Protein AF-A0A183DE86-F1 (afdb_monomer)

Solvent-accessible surface area (backbone atoms only — not comparable to full-atom values): 10253 Å² total; per-residue (Å²): 140,87,47,71,97,77,44,59,68,81,56,55,78,73,55,86,86,80,85,84,76,85,80,51,56,69,56,43,39,53,52,50,50,58,48,28,60,75,71,70,47,46,68,36,74,65,24,49,60,46,45,21,52,50,24,67,78,67,37,62,68,57,45,62,61,44,51,61,58,18,44,51,52,20,47,76,72,76,32,80,56,24,44,45,66,42,47,50,53,43,51,70,74,54,70,53,75,68,60,47,52,51,54,52,54,63,43,65,77,52,91,60,84,79,81,74,90,77,76,69,88,78,87,74,80,88,82,88,86,90,89,89,88,83,86,87,86,80,89,82,83,89,84,84,93,85,83,90,82,88,84,90,80,82,136

Mean predicted aligned error: 14.93 Å

pLDDT: mean 75.87, std 25.81, range [23.36, 96.38]

Radius of gyration: 30.76 Å; Cα contacts (8 Å, |Δi|>4): 93; chains: 1; bounding box: 64×39×103 Å

Structure (mmCIF, N/CA/C/O backbone):
data_AF-A0A183DE86-F1
#
_entry.id   AF-A0A183DE86-F1
#
loop_
_atom_site.group_PDB
_atom_site.id
_atom_site.type_symbol
_atom_site.label_atom_id
_atom_site.label_alt_id
_atom_site.label_comp_id
_atom_site.label_asym_id
_atom_site.label_entity_id
_atom_site.label_seq_id
_atom_site.pdbx_PDB_ins_code
_atom_site.Cartn_x
_atom_site.Cartn_y
_atom_site.Cartn_z
_atom_site.occupancy
_atom_site.B_iso_or_equiv
_atom_site.auth_seq_id
_atom_site.auth_comp_id
_atom_site.auth_asym_id
_atom_site.auth_atom_id
_atom_site.pdbx_PDB_model_num
ATOM 1 N N . MET A 1 1 ? 32.754 -3.470 -14.063 1.00 50.81 1 MET A N 1
ATOM 2 C CA . MET A 1 1 ? 31.868 -4.524 -14.595 1.00 50.81 1 MET A CA 1
ATOM 3 C C . MET A 1 1 ? 30.437 -4.068 -14.350 1.00 50.81 1 MET A C 1
ATOM 5 O O . MET A 1 1 ? 29.930 -4.256 -13.257 1.00 50.81 1 MET A O 1
ATOM 9 N N . VAL A 1 2 ? 29.841 -3.338 -15.294 1.00 71.25 2 VAL A N 1
ATOM 10 C CA . VAL A 1 2 ? 28.448 -2.875 -15.180 1.00 71.25 2 VAL A CA 1
ATOM 11 C C . VAL A 1 2 ? 27.684 -3.568 -16.293 1.00 71.25 2 VAL A C 1
ATOM 13 O O . VAL A 1 2 ? 27.702 -3.125 -17.435 1.00 71.25 2 VAL A O 1
ATOM 16 N N . SER A 1 3 ? 27.109 -4.719 -15.970 1.00 80.69 3 SER A N 1
ATOM 17 C CA . SER A 1 3 ? 26.199 -5.422 -16.867 1.00 80.69 3 SER A CA 1
ATOM 18 C C . SER A 1 3 ? 24.774 -4.933 -16.586 1.00 80.69 3 SER A C 1
ATOM 20 O O . SER A 1 3 ? 24.412 -4.836 -15.407 1.00 80.69 3 SER A O 1
ATOM 22 N N . PRO A 1 4 ? 23.961 -4.601 -17.608 1.00 87.50 4 PRO A N 1
ATOM 23 C CA . PRO A 1 4 ? 22.584 -4.162 -17.397 1.00 87.50 4 PRO A CA 1
ATOM 24 C C . PRO A 1 4 ? 21.816 -5.185 -16.556 1.00 87.50 4 PRO A C 1
ATOM 26 O O . PRO A 1 4 ? 21.874 -6.384 -16.819 1.00 87.50 4 PRO A O 1
ATOM 29 N N . HIS A 1 5 ? 21.145 -4.716 -15.501 1.00 87.31 5 HIS A N 1
ATOM 30 C CA . HIS A 1 5 ? 20.386 -5.556 -14.561 1.00 87.31 5 HIS A CA 1
ATOM 31 C C . HIS A 1 5 ? 21.188 -6.693 -13.887 1.00 87.31 5 HIS A C 1
ATOM 33 O O . HIS A 1 5 ? 20.592 -7.585 -13.292 1.00 87.31 5 HIS A O 1
ATOM 39 N N . GLY A 1 6 ? 22.526 -6.675 -13.959 1.00 91.69 6 GLY A N 1
ATOM 40 C CA . GLY A 1 6 ? 23.382 -7.753 -13.451 1.00 91.69 6 GLY A CA 1
ATOM 41 C C . GLY A 1 6 ? 23.404 -9.020 -14.317 1.00 91.69 6 GLY A C 1
ATOM 42 O O . GLY A 1 6 ? 23.908 -10.043 -13.862 1.00 91.69 6 GLY A O 1
ATOM 43 N N . ILE A 1 7 ? 22.885 -8.971 -15.550 1.00 91.19 7 ILE A N 1
ATOM 44 C CA . ILE A 1 7 ? 22.792 -10.123 -16.461 1.00 91.19 7 ILE A CA 1
ATOM 45 C C . ILE A 1 7 ? 23.911 -10.050 -17.521 1.00 91.19 7 ILE A C 1
ATOM 47 O O . ILE A 1 7 ? 24.114 -8.986 -18.109 1.00 91.19 7 ILE A O 1
ATOM 51 N N . PRO A 1 8 ? 24.645 -11.146 -17.808 1.00 91.31 8 PRO A N 1
ATOM 52 C CA . PRO A 1 8 ? 25.601 -11.202 -18.918 1.00 91.31 8 PRO A CA 1
ATOM 53 C C . PRO A 1 8 ? 24.963 -10.846 -20.270 1.00 91.31 8 PRO A C 1
ATOM 55 O O . PRO A 1 8 ? 23.816 -11.205 -20.529 1.00 91.31 8 PRO A O 1
ATOM 58 N N . SER A 1 9 ? 25.713 -10.197 -21.165 1.00 87.25 9 SER A N 1
ATOM 59 C CA . SER A 1 9 ? 25.187 -9.702 -22.449 1.00 87.25 9 SER A CA 1
ATOM 60 C C . SER A 1 9 ? 24.600 -10.799 -23.348 1.00 87.25 9 SER A C 1
ATOM 62 O O . SER A 1 9 ? 23.553 -10.583 -23.941 1.00 87.25 9 SER A O 1
ATOM 64 N N . ASP A 1 10 ? 25.197 -11.996 -23.371 1.00 90.88 10 ASP A N 1
ATOM 65 C CA . ASP A 1 10 ? 24.683 -13.142 -24.151 1.00 90.88 10 ASP A CA 1
ATOM 66 C C . ASP A 1 10 ? 23.291 -13.610 -23.684 1.00 90.88 10 ASP A C 1
ATOM 68 O O . ASP A 1 10 ? 22.491 -14.097 -24.479 1.00 90.88 10 ASP A O 1
ATOM 72 N N . LEU A 1 11 ? 22.963 -13.440 -22.397 1.00 89.88 11 LEU A N 1
ATOM 73 C CA . LEU A 1 11 ? 21.622 -13.745 -21.891 1.00 89.88 11 LEU A CA 1
ATOM 74 C C . LEU A 1 11 ? 20.637 -12.612 -22.171 1.00 89.88 11 LEU A C 1
ATOM 76 O O . LEU A 1 11 ? 19.471 -12.888 -22.437 1.00 89.88 11 LEU A O 1
ATOM 80 N N . LEU A 1 12 ? 21.091 -11.358 -22.143 1.00 88.94 12 LEU A N 1
ATOM 81 C CA . LEU A 1 12 ? 20.249 -10.200 -22.441 1.00 88.94 12 LEU A CA 1
ATOM 82 C C . LEU A 1 12 ? 19.689 -10.281 -23.868 1.00 88.94 12 LEU A C 1
ATOM 84 O O . LEU A 1 12 ? 18.495 -10.068 -24.060 1.00 88.94 12 LEU A O 1
ATOM 88 N N . ASP A 1 13 ? 20.508 -10.711 -24.830 1.00 88.75 13 ASP A N 1
ATOM 89 C CA . ASP A 1 13 ? 20.106 -10.869 -26.234 1.00 88.75 13 ASP A CA 1
ATOM 90 C C . ASP A 1 13 ? 19.065 -11.987 -26.457 1.00 88.75 13 ASP A C 1
ATOM 92 O O . ASP A 1 13 ? 18.418 -12.040 -27.504 1.00 88.75 13 ASP A O 1
ATOM 96 N N . ARG A 1 14 ? 18.868 -12.881 -25.475 1.00 94.38 14 ARG A N 1
ATOM 97 C CA . ARG A 1 14 ? 17.903 -13.997 -25.534 1.00 94.38 14 ARG A CA 1
ATOM 98 C C . ARG A 1 14 ? 16.618 -13.742 -24.743 1.00 94.38 14 ARG A C 1
ATOM 100 O O . ARG A 1 14 ? 15.753 -14.618 -24.709 1.00 94.38 14 ARG A O 1
ATOM 107 N N . ILE A 1 15 ? 16.482 -12.588 -24.085 1.00 93.06 15 ILE A N 1
ATOM 108 C CA . ILE A 1 15 ? 15.349 -12.278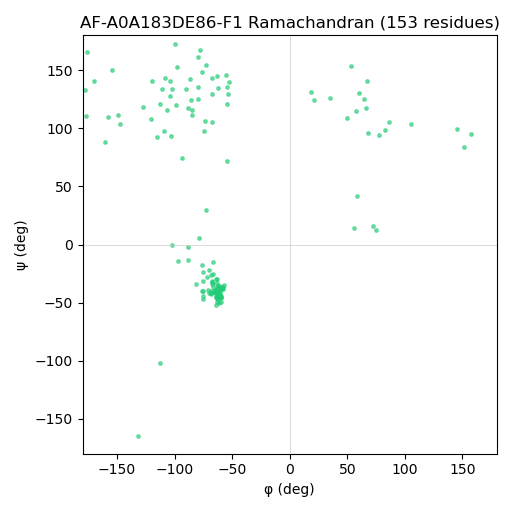 -23.203 1.00 93.06 15 ILE A CA 1
ATOM 109 C C . ILE A 1 15 ? 14.474 -11.185 -23.824 1.00 93.06 15 ILE A C 1
ATOM 111 O O . ILE A 1 15 ? 14.957 -10.139 -24.249 1.00 93.06 15 ILE A O 1
ATOM 115 N N . LEU A 1 16 ? 13.154 -11.397 -23.810 1.00 93.69 16 LEU A N 1
ATOM 116 C CA . LEU A 1 16 ? 12.179 -10.351 -24.113 1.00 93.69 16 LEU A CA 1
ATOM 117 C C . LEU A 1 16 ? 11.881 -9.540 -22.846 1.00 93.69 16 LEU A C 1
ATOM 119 O O . LEU A 1 16 ? 11.324 -10.064 -21.882 1.00 93.69 16 LEU A O 1
ATOM 123 N N . ILE A 1 17 ? 12.222 -8.253 -22.856 1.00 93.69 17 ILE A N 1
ATOM 124 C CA . ILE A 1 17 ? 11.966 -7.352 -21.727 1.00 93.69 17 ILE A CA 1
ATOM 125 C C . ILE A 1 17 ? 10.574 -6.730 -21.873 1.00 93.69 17 ILE A C 1
ATOM 127 O O . ILE A 1 17 ? 10.319 -5.968 -22.804 1.00 93.69 17 ILE A O 1
ATOM 131 N N . ILE A 1 18 ? 9.687 -7.011 -20.915 1.00 95.44 18 ILE A N 1
ATOM 132 C CA . ILE A 1 18 ? 8.382 -6.350 -20.779 1.00 95.44 18 ILE A CA 1
ATOM 133 C C . ILE A 1 18 ? 8.454 -5.406 -19.578 1.00 95.44 18 ILE A C 1
ATOM 135 O O . ILE A 1 18 ? 8.636 -5.842 -18.443 1.00 95.44 18 ILE A O 1
ATOM 139 N N . VAL A 1 19 ? 8.333 -4.101 -19.825 1.00 94.81 19 VAL A N 1
ATOM 140 C CA . VAL A 1 19 ? 8.488 -3.073 -18.787 1.00 94.81 19 VAL A CA 1
ATOM 141 C C . VAL A 1 19 ? 7.166 -2.844 -18.058 1.00 94.81 19 VAL A C 1
ATOM 143 O O . VAL A 1 19 ? 6.163 -2.481 -18.670 1.00 94.81 19 VAL A O 1
ATOM 146 N N . THR A 1 20 ? 7.178 -2.990 -16.736 1.00 95.81 20 THR A N 1
ATOM 147 C CA . THR A 1 20 ? 6.063 -2.593 -15.867 1.00 95.81 20 THR A CA 1
ATOM 148 C C . THR A 1 20 ? 6.178 -1.122 -15.482 1.00 95.81 20 THR A C 1
ATOM 150 O O . THR A 1 20 ? 7.277 -0.630 -15.219 1.00 95.81 20 THR A O 1
ATOM 153 N N . LYS A 1 21 ? 5.047 -0.419 -15.406 1.00 94.38 21 LYS A N 1
ATOM 154 C CA . LYS A 1 21 ? 4.977 0.973 -14.940 1.00 94.38 21 LYS A CA 1
ATOM 155 C C . LYS A 1 21 ? 4.55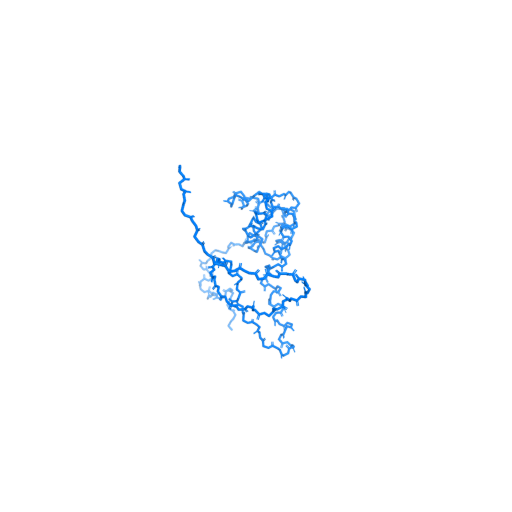1 1.022 -13.467 1.00 94.38 21 LYS A C 1
ATOM 157 O O . LYS A 1 21 ? 3.881 0.095 -13.015 1.00 94.38 21 LYS A O 1
ATOM 162 N N . PRO A 1 22 ? 4.936 2.067 -12.714 1.00 92.88 22 PRO A N 1
ATOM 163 C CA . PRO A 1 22 ? 4.406 2.282 -11.373 1.00 92.88 22 PRO A CA 1
ATOM 164 C C . PRO A 1 22 ? 2.896 2.533 -11.429 1.00 92.88 22 PRO A C 1
ATOM 166 O O . PRO A 1 22 ? 2.409 3.159 -12.373 1.00 92.88 22 PRO A O 1
ATOM 169 N N . TYR A 1 23 ? 2.185 2.056 -10.409 1.00 95.19 23 TYR A N 1
ATOM 170 C CA . TYR A 1 23 ? 0.744 2.248 -10.288 1.00 95.19 23 TYR A CA 1
ATOM 171 C C . TYR A 1 23 ? 0.392 3.715 -10.037 1.00 95.19 23 TYR A C 1
ATOM 173 O O . TYR A 1 23 ? 1.092 4.423 -9.309 1.00 95.19 23 TYR A O 1
ATOM 181 N N . LYS A 1 24 ? -0.720 4.156 -10.617 1.00 94.88 24 LYS A N 1
ATOM 182 C CA . LYS A 1 24 ? -1.354 5.442 -10.318 1.00 94.88 24 LYS A CA 1
ATOM 183 C C . LYS A 1 24 ? -2.168 5.349 -9.029 1.00 94.88 24 LYS A C 1
ATOM 185 O O . LYS A 1 24 ? -2.581 4.269 -8.620 1.00 94.88 24 LYS A O 1
ATOM 190 N N . THR A 1 25 ? -2.477 6.490 -8.421 1.00 92.25 25 THR A N 1
ATOM 191 C CA . THR A 1 25 ? -3.287 6.554 -7.192 1.00 92.25 25 THR A CA 1
ATOM 192 C C . THR A 1 25 ? -4.673 5.911 -7.350 1.00 92.25 25 THR A C 1
ATOM 194 O O . THR A 1 25 ? -5.145 5.257 -6.425 1.00 92.25 25 THR A O 1
ATOM 197 N N . GLU A 1 26 ? -5.299 6.044 -8.524 1.00 93.94 26 GLU A N 1
ATOM 198 C CA . GLU A 1 26 ? -6.5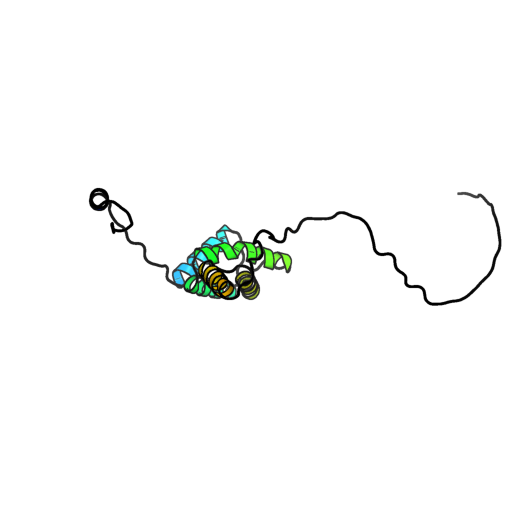85 5.405 -8.858 1.00 93.94 26 GLU A CA 1
ATOM 199 C C . GLU A 1 26 ? -6.475 3.870 -8.860 1.00 93.94 26 GLU A C 1
ATOM 201 O O . GLU A 1 26 ? -7.277 3.185 -8.234 1.00 93.94 26 GLU A O 1
ATOM 206 N N . GLU A 1 27 ? -5.421 3.329 -9.476 1.00 95.25 27 GLU A N 1
ATOM 207 C CA . GLU A 1 27 ? -5.159 1.884 -9.526 1.00 95.25 27 GLU A CA 1
ATOM 208 C C . GLU A 1 27 ? -4.826 1.333 -8.129 1.00 95.25 27 GLU A C 1
ATOM 210 O O . GLU A 1 27 ? -5.238 0.233 -7.768 1.00 95.25 27 GLU A O 1
ATOM 215 N N . ILE A 1 28 ? -4.111 2.109 -7.303 1.00 95.44 28 ILE A N 1
ATOM 216 C CA . ILE A 1 28 ? -3.831 1.748 -5.904 1.00 95.44 28 ILE A CA 1
ATOM 217 C C . ILE A 1 28 ? -5.137 1.615 -5.115 1.00 95.44 28 ILE A C 1
ATOM 219 O O . ILE A 1 28 ? -5.273 0.675 -4.334 1.00 95.44 28 ILE A O 1
ATOM 223 N N . LEU A 1 29 ? -6.091 2.526 -5.317 1.00 94.88 29 LEU A N 1
ATOM 224 C CA . LEU A 1 29 ? -7.393 2.491 -4.652 1.00 94.88 29 LEU A CA 1
ATOM 225 C C . LEU A 1 29 ? -8.142 1.192 -4.983 1.00 94.88 29 LEU A C 1
ATOM 227 O O . LEU A 1 29 ? -8.570 0.488 -4.067 1.00 94.88 29 LEU A O 1
ATOM 231 N N . GLU A 1 30 ? -8.231 0.836 -6.266 1.00 95.12 30 GLU A N 1
ATOM 232 C CA . GLU A 1 30 ? -8.872 -0.410 -6.708 1.00 95.12 30 GLU A CA 1
ATOM 233 C C . GLU A 1 30 ? -8.188 -1.649 -6.119 1.00 95.12 30 GLU A C 1
ATOM 235 O O . GLU A 1 30 ? -8.853 -2.547 -5.599 1.00 95.12 30 GLU A O 1
ATOM 240 N N . ILE A 1 31 ? -6.851 -1.688 -6.129 1.00 95.75 31 ILE A N 1
ATOM 241 C CA . ILE A 1 31 ? -6.100 -2.808 -5.551 1.00 95.75 31 ILE A CA 1
ATOM 242 C C . ILE A 1 31 ? -6.388 -2.938 -4.052 1.00 95.75 31 ILE A C 1
ATOM 244 O O . ILE A 1 31 ? -6.574 -4.052 -3.561 1.00 95.75 31 ILE A O 1
ATOM 248 N N . VAL A 1 32 ? -6.435 -1.822 -3.319 1.00 95.31 32 VAL A N 1
ATOM 249 C CA . VAL A 1 32 ? -6.745 -1.818 -1.882 1.00 95.31 32 VAL A CA 1
ATOM 250 C C . VAL A 1 32 ? -8.167 -2.313 -1.628 1.00 95.31 32 VAL A C 1
ATOM 252 O O . VAL A 1 32 ? -8.354 -3.110 -0.714 1.00 95.31 32 VAL A O 1
ATOM 255 N N . MET A 1 33 ? -9.148 -1.925 -2.449 1.00 94.44 33 MET A N 1
ATOM 256 C CA . MET A 1 33 ? -10.524 -2.424 -2.335 1.00 94.44 33 MET A CA 1
ATOM 257 C C . MET A 1 33 ? -10.604 -3.941 -2.528 1.00 94.44 33 MET A C 1
ATOM 259 O O . MET A 1 33 ? -11.142 -4.638 -1.670 1.00 94.44 33 MET A O 1
ATOM 263 N N . VAL A 1 34 ? -10.003 -4.466 -3.600 1.00 96.38 34 VAL A N 1
ATOM 264 C CA . VAL A 1 34 ? -9.987 -5.915 -3.874 1.00 96.38 34 VAL A CA 1
ATOM 265 C C . VAL A 1 34 ? -9.287 -6.678 -2.746 1.00 96.38 34 VAL A C 1
ATOM 267 O O . VAL A 1 34 ? -9.707 -7.769 -2.360 1.00 96.38 34 VAL A O 1
ATOM 270 N N . ARG A 1 35 ? -8.216 -6.110 -2.179 1.00 95.88 35 ARG A N 1
ATOM 271 C CA . ARG A 1 35 ? -7.504 -6.717 -1.046 1.00 95.88 35 ARG A CA 1
ATOM 272 C C . ARG A 1 35 ? -8.314 -6.685 0.242 1.00 95.88 35 ARG A C 1
ATOM 274 O O . ARG A 1 35 ? -8.346 -7.690 0.943 1.00 95.88 35 ARG A O 1
ATOM 281 N N . ALA A 1 36 ? -8.995 -5.581 0.524 1.00 94.75 36 ALA A N 1
ATOM 282 C CA . ALA A 1 36 ? -9.872 -5.464 1.678 1.00 94.75 36 ALA A CA 1
ATOM 283 C C . ALA A 1 36 ? -11.030 -6.468 1.611 1.00 94.75 36 ALA A C 1
ATOM 285 O O . ALA A 1 36 ? -11.334 -7.109 2.614 1.00 94.75 36 ALA A O 1
ATOM 286 N N . GLU A 1 37 ? -11.614 -6.675 0.427 1.00 95.00 37 GLU A N 1
ATOM 287 C CA . GLU A 1 37 ? -12.636 -7.701 0.208 1.00 95.00 37 GLU A CA 1
ATOM 288 C C . GLU A 1 37 ? -12.080 -9.113 0.451 1.00 95.00 37 GLU A C 1
ATOM 290 O O . GLU A 1 37 ? -12.671 -9.889 1.202 1.00 95.00 37 GLU A O 1
ATOM 295 N N . ALA A 1 38 ? -10.902 -9.424 -0.099 1.00 94.75 38 ALA A N 1
ATOM 296 C CA . ALA A 1 38 ? -10.258 -10.727 0.073 1.00 94.75 38 ALA A CA 1
ATOM 297 C C . ALA A 1 38 ? -9.886 -11.040 1.538 1.00 94.75 38 ALA A C 1
ATOM 299 O O . ALA A 1 38 ? -9.973 -12.190 1.965 1.00 94.75 38 ALA A O 1
ATOM 300 N N . GLU A 1 39 ? -9.480 -10.032 2.315 1.00 92.00 39 GLU A N 1
ATOM 301 C CA . GLU A 1 39 ? -9.136 -10.161 3.742 1.00 92.00 39 GLU A CA 1
ATOM 302 C C . GLU A 1 39 ? -10.355 -9.987 4.678 1.00 92.00 39 GLU A C 1
ATOM 304 O O . GLU A 1 39 ? -10.252 -10.112 5.908 1.00 92.00 39 GLU A O 1
ATOM 309 N N . GLY A 1 40 ? -11.533 -9.706 4.108 1.00 92.44 40 GLY A N 1
ATOM 310 C CA . GLY A 1 40 ? -12.765 -9.445 4.847 1.00 92.44 40 GLY A CA 1
ATOM 311 C C . GLY A 1 40 ? -12.630 -8.258 5.803 1.00 92.44 40 GLY A C 1
ATOM 312 O O . GLY A 1 40 ? -13.038 -8.353 6.964 1.00 92.44 40 GLY A O 1
ATOM 313 N N . VAL A 1 41 ? -11.981 -7.180 5.362 1.00 94.00 41 VAL A N 1
ATOM 314 C CA . VAL A 1 41 ? -11.826 -5.921 6.100 1.00 94.00 41 VAL A CA 1
ATOM 315 C C . VAL A 1 41 ? -12.860 -4.927 5.590 1.00 94.00 41 VAL A C 1
ATOM 317 O O . VAL A 1 41 ? -12.862 -4.566 4.416 1.00 94.00 41 VAL A O 1
ATOM 320 N N . LYS A 1 42 ? -13.736 -4.450 6.475 1.00 94.19 42 LYS A N 1
ATOM 321 C CA . LYS A 1 42 ? -14.674 -3.372 6.148 1.00 94.19 42 LYS A CA 1
ATOM 322 C C . LYS A 1 42 ? -13.966 -2.040 6.360 1.00 94.19 42 LYS A C 1
ATOM 324 O O . LYS A 1 42 ? -13.645 -1.692 7.493 1.00 94.19 42 LYS A O 1
ATOM 329 N N . LEU A 1 43 ? -13.703 -1.319 5.277 1.00 94.00 43 LEU A N 1
ATOM 330 C CA . LEU A 1 43 ? -13.059 -0.006 5.305 1.00 94.00 43 LEU A CA 1
ATOM 331 C C . LEU A 1 43 ? -14.097 1.093 5.080 1.00 94.00 43 LEU A C 1
ATOM 333 O O . LEU A 1 43 ? -14.974 0.951 4.230 1.00 94.00 43 LEU A O 1
ATOM 337 N N . ASP A 1 44 ? -13.961 2.197 5.809 1.00 95.00 44 ASP A N 1
ATOM 338 C CA . ASP A 1 44 ? -14.666 3.437 5.493 1.00 95.00 44 ASP A CA 1
ATOM 339 C C . ASP A 1 44 ? -14.072 4.126 4.247 1.00 95.00 44 ASP A C 1
ATOM 341 O O . ASP A 1 44 ? -12.884 3.984 3.938 1.00 95.00 44 ASP A O 1
ATOM 345 N N . GLU A 1 45 ? -14.873 4.928 3.545 1.00 92.56 45 GLU A N 1
ATOM 346 C CA . GLU A 1 45 ? -14.446 5.630 2.327 1.00 92.56 45 GLU A CA 1
ATOM 347 C C . GLU A 1 45 ? -13.277 6.594 2.603 1.00 92.56 45 GLU A C 1
ATOM 349 O O . GLU A 1 45 ? -12.328 6.688 1.816 1.00 92.56 45 GLU A O 1
ATOM 354 N N . GLN A 1 46 ? -13.271 7.241 3.777 1.00 94.31 46 GLN A N 1
ATOM 355 C CA . GLN A 1 46 ? -12.167 8.106 4.203 1.00 94.31 46 GLN A CA 1
ATOM 356 C C . GLN A 1 46 ? -10.875 7.320 4.463 1.00 94.31 46 GLN A C 1
ATOM 358 O O . GLN A 1 46 ? -9.780 7.825 4.196 1.00 94.31 46 GLN A O 1
ATOM 363 N N . ALA A 1 47 ? -10.985 6.084 4.961 1.00 94.56 47 ALA A N 1
ATOM 364 C CA . ALA A 1 47 ? -9.837 5.213 5.198 1.00 94.56 47 ALA A CA 1
ATOM 365 C C . ALA A 1 47 ? -9.205 4.771 3.871 1.00 94.56 47 ALA A C 1
ATOM 367 O O . ALA A 1 47 ? -7.985 4.826 3.720 1.00 94.56 47 ALA A O 1
ATOM 368 N N . ILE A 1 48 ? -10.026 4.423 2.876 1.00 94.00 48 ILE A N 1
ATOM 369 C CA . ILE A 1 48 ? -9.564 4.038 1.536 1.00 94.00 48 ILE A CA 1
ATOM 370 C C . ILE A 1 48 ? -8.824 5.199 0.854 1.00 94.00 48 ILE A C 1
ATOM 372 O O . ILE A 1 48 ? -7.721 5.017 0.330 1.00 94.00 48 ILE A O 1
ATOM 376 N N . ALA A 1 49 ? -9.388 6.410 0.903 1.00 94.06 49 ALA A N 1
ATOM 377 C CA . ALA A 1 49 ? -8.759 7.602 0.333 1.00 94.06 49 ALA A CA 1
ATOM 378 C C . ALA A 1 49 ? -7.434 7.974 1.026 1.00 94.06 49 ALA A C 1
ATOM 380 O O . ALA A 1 49 ? -6.541 8.556 0.407 1.00 94.06 49 ALA A O 1
ATOM 381 N N . TYR A 1 50 ? -7.294 7.660 2.316 1.00 95.00 50 TYR A N 1
ATOM 382 C CA . TYR A 1 50 ? -6.043 7.852 3.044 1.00 95.00 50 TYR A CA 1
ATOM 383 C C . TYR A 1 50 ? -4.997 6.787 2.679 1.00 95.00 50 TYR A C 1
ATOM 385 O O . TYR A 1 50 ? -3.851 7.134 2.392 1.00 95.00 50 TYR A O 1
ATOM 393 N N . LEU A 1 51 ? -5.398 5.514 2.603 1.00 94.69 51 LEU A N 1
ATOM 394 C CA . LEU A 1 51 ? -4.536 4.397 2.199 1.00 94.69 51 LEU A CA 1
ATOM 395 C C . LEU A 1 51 ? -3.958 4.590 0.788 1.00 94.69 51 LEU A C 1
ATOM 397 O O . LEU A 1 51 ? -2.787 4.290 0.560 1.00 94.69 51 LEU A O 1
ATOM 401 N N . SER A 1 52 ? -4.736 5.132 -0.155 1.00 94.06 52 SER A N 1
ATOM 402 C CA . SER A 1 52 ? -4.262 5.380 -1.526 1.00 94.06 52 SER A CA 1
ATOM 403 C C . SER A 1 52 ? -3.195 6.479 -1.603 1.00 94.06 52 SER A C 1
ATOM 405 O O . SER A 1 52 ? -2.192 6.326 -2.311 1.00 94.06 52 SER A O 1
ATOM 407 N N . LYS A 1 53 ? -3.357 7.558 -0.826 1.00 94.31 53 LYS A N 1
ATOM 408 C CA . LYS A 1 53 ? -2.334 8.607 -0.675 1.00 94.31 53 LYS A CA 1
ATOM 409 C C . LYS A 1 53 ? -1.070 8.040 -0.038 1.00 94.31 53 LYS A C 1
ATOM 411 O O . LYS A 1 53 ? 0.008 8.164 -0.613 1.00 94.31 53 LYS A O 1
ATOM 416 N N . LEU A 1 54 ? -1.223 7.314 1.069 1.00 94.25 54 LEU A N 1
ATOM 417 C CA . LEU A 1 54 ? -0.109 6.676 1.767 1.00 94.25 54 LEU A CA 1
ATOM 418 C C . LEU A 1 54 ? 0.662 5.704 0.858 1.00 94.25 54 LEU A C 1
ATOM 420 O O . LEU A 1 54 ? 1.890 5.665 0.897 1.00 94.25 54 LEU A O 1
ATOM 424 N N . GLY A 1 55 ? -0.034 4.962 -0.006 1.00 93.31 55 GLY A N 1
ATOM 425 C CA . GLY A 1 55 ? 0.581 4.042 -0.969 1.00 93.31 55 GLY A CA 1
ATOM 426 C C . GLY A 1 55 ? 1.364 4.719 -2.084 1.00 93.31 55 GLY A C 1
ATOM 427 O O . GLY A 1 55 ? 2.302 4.116 -2.605 1.00 93.31 55 GLY A O 1
ATOM 428 N N . THR A 1 56 ? 1.008 5.961 -2.414 1.00 93.00 56 THR A N 1
ATOM 429 C CA . THR A 1 56 ? 1.751 6.792 -3.370 1.00 93.00 56 THR A CA 1
ATOM 430 C C . THR A 1 56 ? 3.038 7.329 -2.734 1.00 93.00 56 THR A C 1
ATOM 432 O O . THR A 1 56 ? 4.086 7.318 -3.377 1.00 93.00 56 THR A O 1
ATOM 435 N N . ASP A 1 57 ? 2.979 7.738 -1.463 1.00 92.00 57 ASP A N 1
ATOM 436 C CA . ASP A 1 57 ? 4.129 8.297 -0.737 1.00 92.00 57 ASP A CA 1
ATOM 437 C C . ASP A 1 57 ? 5.148 7.226 -0.308 1.00 92.00 57 ASP A C 1
ATOM 439 O O . ASP A 1 57 ? 6.353 7.490 -0.235 1.00 92.00 57 ASP A O 1
ATOM 443 N N . THR A 1 58 ? 4.669 6.010 -0.027 1.00 92.94 58 THR A N 1
ATOM 444 C CA . THR A 1 58 ? 5.477 4.890 0.477 1.00 92.94 58 THR A CA 1
ATOM 445 C C . THR A 1 58 ? 5.590 3.758 -0.554 1.00 92.94 58 THR A C 1
ATOM 447 O O . THR A 1 58 ? 6.401 3.817 -1.477 1.00 92.94 58 THR A O 1
ATOM 450 N N . SER A 1 59 ? 4.818 2.681 -0.388 1.00 93.75 59 SER A N 1
ATOM 451 C CA . SER A 1 59 ? 4.721 1.568 -1.323 1.00 93.75 59 SER A CA 1
ATOM 452 C C . SER A 1 59 ? 3.377 0.859 -1.185 1.00 93.75 59 SER A C 1
ATOM 454 O O . SER A 1 59 ? 2.836 0.726 -0.087 1.00 93.75 59 SER A O 1
ATOM 456 N N . LEU A 1 60 ? 2.888 0.287 -2.285 1.00 94.69 60 LEU A N 1
ATOM 457 C CA . LEU A 1 60 ? 1.673 -0.532 -2.279 1.00 94.69 60 LEU A CA 1
ATOM 458 C C . LEU A 1 60 ? 1.766 -1.726 -1.311 1.00 94.69 60 LEU A C 1
ATOM 460 O O . LEU A 1 60 ? 0.782 -2.090 -0.674 1.00 94.69 60 LEU A O 1
ATOM 464 N N . ARG A 1 61 ? 2.959 -2.321 -1.166 1.00 94.56 61 ARG A N 1
ATOM 465 C CA . ARG A 1 61 ? 3.189 -3.436 -0.234 1.00 94.56 61 ARG A CA 1
ATOM 466 C C . ARG A 1 61 ? 2.878 -3.035 1.205 1.00 94.56 61 ARG A C 1
ATOM 468 O O . ARG A 1 61 ? 2.215 -3.792 1.904 1.00 94.56 61 ARG A O 1
ATOM 475 N N . TYR A 1 62 ? 3.364 -1.872 1.621 1.00 95.56 62 TYR A N 1
ATOM 476 C CA . TYR A 1 62 ? 3.172 -1.374 2.977 1.00 95.56 62 TYR A CA 1
ATOM 477 C C . TYR A 1 62 ? 1.685 -1.149 3.282 1.00 95.56 62 TYR A C 1
ATOM 479 O O . TYR A 1 62 ? 1.187 -1.625 4.294 1.00 95.56 62 TYR A O 1
ATOM 487 N N . VAL A 1 63 ? 0.945 -0.542 2.352 1.00 95.25 63 VAL A N 1
ATOM 488 C CA . VAL A 1 63 ? -0.500 -0.301 2.505 1.00 95.25 63 VAL A CA 1
ATOM 489 C C . VAL A 1 63 ? -1.295 -1.594 2.676 1.00 95.25 63 VAL A C 1
ATOM 491 O O . VAL A 1 63 ? -2.125 -1.679 3.575 1.00 95.25 63 VAL A O 1
ATOM 494 N N . VAL A 1 64 ? -1.023 -2.621 1.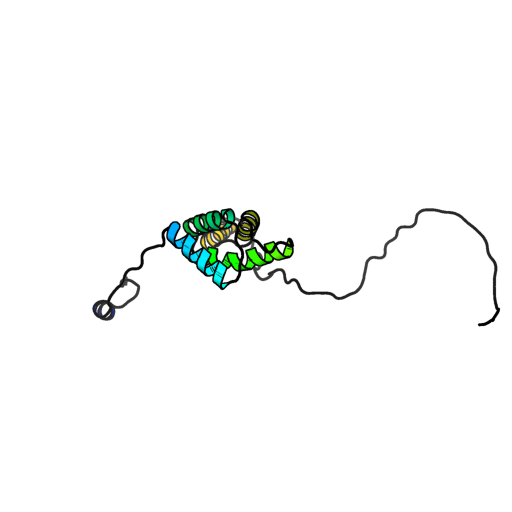863 1.00 94.62 64 VAL A N 1
ATOM 495 C CA . VAL A 1 64 ? -1.702 -3.925 1.996 1.00 94.62 64 VAL A CA 1
ATOM 496 C C . VAL A 1 64 ? -1.379 -4.573 3.345 1.00 94.62 64 VAL A C 1
ATOM 498 O O . VAL A 1 64 ? -2.260 -5.131 3.988 1.00 94.62 64 VAL A O 1
ATOM 501 N N . GLN A 1 65 ? -0.140 -4.446 3.822 1.00 94.62 65 GLN A N 1
ATOM 502 C CA . GLN A 1 65 ? 0.259 -4.971 5.130 1.00 94.62 65 GLN A CA 1
ATOM 503 C C . GLN A 1 65 ? -0.419 -4.255 6.305 1.00 94.62 65 GLN A C 1
ATOM 505 O O . GLN A 1 65 ? -0.572 -4.869 7.357 1.00 94.62 65 GLN A O 1
ATOM 510 N N . LEU A 1 66 ? -0.849 -2.999 6.142 1.00 94.94 66 LEU A N 1
ATOM 511 C CA . LEU A 1 66 ? -1.568 -2.252 7.178 1.00 94.94 66 LEU A CA 1
ATOM 512 C C . LEU A 1 66 ? -3.039 -2.676 7.337 1.00 94.94 66 LEU A C 1
ATOM 514 O O . LEU A 1 66 ? -3.626 -2.397 8.380 1.00 94.94 66 LEU A O 1
ATOM 518 N N . LEU A 1 67 ? -3.637 -3.375 6.366 1.00 94.56 67 LEU A N 1
ATOM 519 C CA . LEU A 1 67 ? -5.054 -3.769 6.419 1.00 94.56 67 LEU A CA 1
ATOM 520 C C . LEU A 1 67 ? -5.366 -4.703 7.597 1.00 94.56 67 LEU A C 1
ATOM 522 O O . LEU A 1 67 ? -6.318 -4.479 8.346 1.00 94.56 67 LEU A O 1
ATOM 526 N N . THR A 1 68 ? -4.534 -5.725 7.797 1.00 93.62 68 THR A N 1
ATOM 527 C CA . THR A 1 68 ? -4.688 -6.697 8.888 1.00 93.62 68 THR A CA 1
ATOM 528 C C . THR A 1 68 ? -4.549 -6.070 10.290 1.00 93.62 68 THR A C 1
ATOM 530 O O . THR A 1 68 ? -5.452 -6.266 11.110 1.00 93.62 68 THR A O 1
ATOM 533 N N . PRO A 1 69 ? -3.484 -5.306 10.620 1.00 94.38 69 PRO A N 1
ATOM 534 C CA . PRO A 1 69 ? -3.381 -4.655 11.924 1.00 94.38 69 PRO A CA 1
ATOM 535 C C . PRO A 1 69 ? -4.444 -3.566 12.125 1.00 94.38 69 PRO A C 1
ATOM 537 O O . PRO A 1 69 ? -4.941 -3.436 13.240 1.00 94.38 69 PRO A O 1
ATOM 540 N N . ALA A 1 70 ? -4.866 -2.849 11.076 1.00 94.44 70 ALA A N 1
ATOM 541 C CA . ALA A 1 70 ? -5.952 -1.871 11.184 1.00 94.44 70 ALA A CA 1
ATOM 542 C C . ALA A 1 70 ? -7.295 -2.536 11.529 1.00 94.44 70 ALA A C 1
ATOM 544 O O . ALA A 1 70 ? -8.034 -2.036 12.377 1.00 94.44 70 ALA A O 1
ATOM 545 N N . LYS A 1 71 ? -7.581 -3.712 10.951 1.00 94.38 71 LYS A N 1
ATOM 546 C CA . LYS A 1 71 ? -8.737 -4.537 11.338 1.00 94.38 71 LYS A CA 1
ATOM 547 C C . LYS A 1 71 ? -8.672 -4.956 12.803 1.00 94.38 71 LYS A C 1
ATOM 549 O O . LYS A 1 71 ? -9.673 -4.855 13.506 1.00 94.38 71 LYS A O 1
ATOM 554 N N . LEU A 1 72 ? -7.510 -5.407 13.271 1.00 94.00 72 LEU A N 1
ATOM 555 C CA . LEU A 1 72 ? -7.342 -5.801 14.669 1.00 94.00 72 LEU A CA 1
ATOM 556 C C . LEU A 1 72 ? -7.545 -4.610 15.616 1.00 94.00 72 LEU A C 1
ATOM 558 O O . LEU A 1 72 ? -8.201 -4.750 16.643 1.00 94.00 72 LEU A O 1
ATOM 562 N N . LEU A 1 73 ? -7.035 -3.432 15.255 1.00 94.19 73 LEU A N 1
ATOM 563 C CA . LEU A 1 73 ? -7.188 -2.212 16.046 1.00 94.19 73 LEU A CA 1
ATOM 564 C C . LEU A 1 73 ? -8.663 -1.791 16.142 1.00 94.19 73 LEU A C 1
ATOM 566 O O . LEU A 1 73 ? -9.152 -1.496 17.234 1.00 94.19 73 LEU A O 1
ATOM 570 N N . ALA A 1 74 ? -9.404 -1.862 15.033 1.00 93.12 74 ALA A N 1
ATOM 571 C CA . ALA A 1 74 ? -10.848 -1.638 15.039 1.00 93.12 74 ALA A CA 1
ATOM 572 C C . ALA A 1 74 ? -11.573 -2.638 15.963 1.00 93.12 74 ALA A C 1
ATOM 574 O O . ALA A 1 74 ? -12.380 -2.221 16.797 1.00 93.12 74 ALA A O 1
ATOM 575 N N . GLN A 1 75 ? -11.221 -3.928 15.892 1.00 93.25 75 GLN A N 1
ATOM 576 C CA . GLN A 1 75 ? -11.810 -4.977 16.734 1.00 93.25 75 GLN A CA 1
ATOM 577 C C . GLN A 1 75 ? -11.537 -4.765 18.227 1.00 93.25 75 GLN A C 1
ATOM 579 O O . GLN A 1 75 ? -12.440 -4.947 19.042 1.00 93.25 75 GLN A O 1
ATOM 584 N N . VAL A 1 76 ? -10.325 -4.337 18.596 1.00 93.88 76 VAL A N 1
ATOM 585 C CA . VAL A 1 76 ? -9.976 -3.984 19.985 1.00 93.88 76 VAL A CA 1
ATOM 586 C C . VAL A 1 76 ? -10.822 -2.809 20.483 1.00 93.88 76 VAL A C 1
ATOM 588 O O . VAL A 1 76 ? -11.255 -2.804 21.633 1.00 93.88 76 VAL A O 1
ATOM 591 N N . ASN A 1 77 ? -11.136 -1.858 19.603 1.00 91.19 77 ASN A N 1
ATOM 592 C CA . ASN A 1 77 ? -12.038 -0.741 19.886 1.0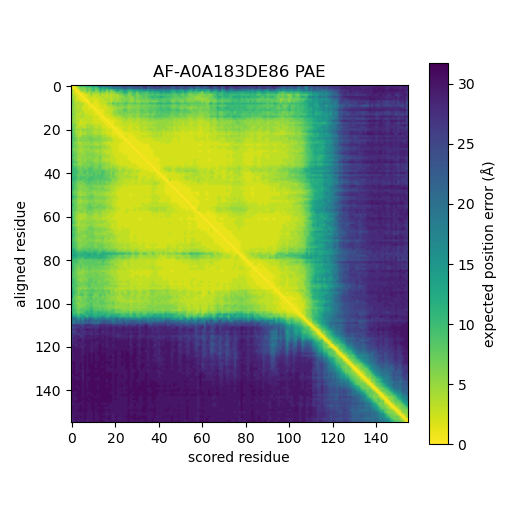0 91.19 77 ASN A CA 1
ATOM 593 C C . ASN A 1 77 ? -13.534 -1.121 19.827 1.00 91.19 77 ASN A C 1
ATOM 595 O O . ASN A 1 77 ? -14.392 -0.242 19.921 1.00 91.19 77 ASN A O 1
ATOM 599 N N . GLY A 1 78 ? -13.867 -2.405 19.649 1.00 91.62 78 GLY A N 1
ATOM 600 C CA . GLY A 1 78 ? -15.244 -2.897 19.559 1.00 91.62 78 GLY A CA 1
ATOM 601 C C . GLY A 1 78 ? -15.966 -2.530 18.258 1.00 91.62 78 GLY A C 1
ATOM 602 O O . GLY A 1 78 ? -17.193 -2.617 18.197 1.00 91.62 78 GLY A O 1
ATOM 603 N N . ARG A 1 79 ? -15.234 -2.107 17.220 1.00 92.50 79 ARG A N 1
ATOM 604 C CA . ARG A 1 79 ? -15.762 -1.758 15.893 1.00 92.50 79 ARG A CA 1
ATOM 605 C C . ARG A 1 79 ? -15.366 -2.821 14.867 1.00 92.50 79 ARG A C 1
ATOM 607 O O . ARG A 1 79 ? -14.265 -3.352 14.901 1.00 92.50 79 ARG A O 1
ATOM 614 N N . ASP A 1 80 ? -16.256 -3.111 13.923 1.00 90.25 80 ASP A N 1
ATOM 615 C CA . ASP A 1 80 ? -15.972 -4.035 12.806 1.00 90.25 80 ASP A CA 1
ATOM 616 C C . ASP A 1 80 ? -15.557 -3.293 11.519 1.00 90.25 80 ASP A C 1
ATOM 618 O O . ASP A 1 80 ? -15.024 -3.890 10.586 1.00 90.25 80 ASP A O 1
ATOM 622 N N . THR A 1 81 ? -15.783 -1.975 11.479 1.00 94.12 81 THR A N 1
ATOM 623 C CA . THR A 1 81 ? -15.383 -1.095 10.376 1.00 94.12 81 THR A CA 1
ATOM 624 C C . THR A 1 81 ? -14.160 -0.279 10.777 1.00 94.12 81 THR A C 1
ATOM 626 O O . THR A 1 81 ? -14.165 0.404 11.806 1.00 94.12 81 THR A O 1
ATOM 629 N N . VAL A 1 82 ? -13.136 -0.333 9.933 1.00 94.69 82 VAL A N 1
ATOM 630 C CA . VAL A 1 82 ? -11.882 0.407 10.066 1.00 94.69 82 VAL A CA 1
ATOM 631 C C . VAL A 1 82 ? -12.087 1.842 9.585 1.00 94.69 82 VAL A C 1
ATOM 633 O O . VAL A 1 82 ? -12.512 2.067 8.447 1.00 94.69 82 VAL A O 1
ATOM 636 N N . THR A 1 83 ? -11.768 2.809 10.443 1.00 95.44 83 THR A N 1
ATOM 637 C CA . THR A 1 83 ? -11.840 4.239 10.117 1.00 95.44 83 THR A CA 1
ATOM 638 C C . THR A 1 83 ? -10.462 4.798 9.770 1.00 95.44 83 THR A C 1
ATOM 640 O O . THR A 1 83 ? -9.434 4.127 9.895 1.00 95.44 83 THR A O 1
ATOM 643 N N . LYS A 1 84 ? -10.420 6.049 9.304 1.00 95.00 84 LYS A N 1
ATOM 644 C CA . LYS A 1 84 ? -9.168 6.729 8.951 1.00 95.00 84 LYS A CA 1
ATOM 645 C C . LYS A 1 84 ? -8.205 6.818 10.141 1.00 95.00 84 LYS A C 1
ATOM 647 O O . LYS A 1 84 ? -6.998 6.684 9.957 1.00 95.00 84 LYS A O 1
ATOM 652 N N . GLU A 1 85 ? -8.730 7.032 11.342 1.00 94.38 85 GLU A N 1
ATOM 653 C CA . GLU A 1 85 ? -7.949 7.173 12.5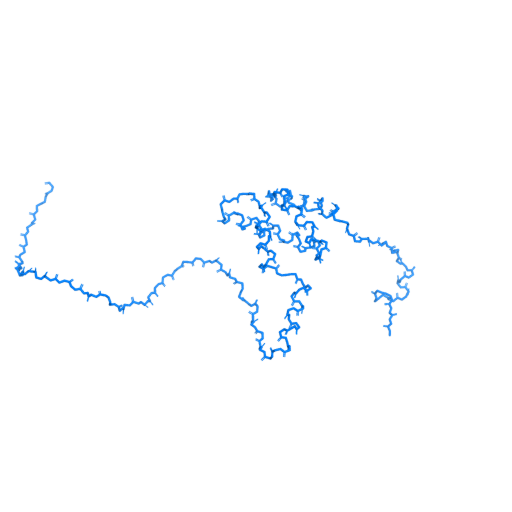73 1.00 94.38 85 GLU A CA 1
ATOM 654 C C . GLU A 1 85 ? -7.210 5.876 12.911 1.00 94.38 85 GLU A C 1
ATOM 656 O O . GLU A 1 85 ? -6.043 5.928 13.291 1.00 94.38 85 GLU A O 1
ATOM 661 N N . ASP A 1 86 ? -7.851 4.721 12.706 1.00 94.25 86 ASP A N 1
ATOM 662 C CA . ASP A 1 86 ? -7.233 3.413 12.945 1.00 94.25 86 ASP A CA 1
ATOM 663 C C . ASP A 1 86 ? -6.038 3.201 12.006 1.00 94.25 86 ASP A C 1
ATOM 665 O O . ASP A 1 86 ? -4.964 2.777 12.431 1.00 94.25 86 ASP A O 1
ATOM 669 N N . VAL A 1 87 ? -6.196 3.564 10.728 1.00 94.75 87 VAL A N 1
ATOM 670 C CA . VAL A 1 87 ? -5.115 3.474 9.738 1.00 94.75 87 VAL A CA 1
ATOM 671 C C . VAL A 1 87 ? -3.971 4.427 10.079 1.00 94.75 87 VAL A C 1
ATOM 673 O O . VAL A 1 87 ? -2.808 4.047 9.954 1.00 94.75 87 VAL A O 1
ATOM 676 N N . GLN A 1 88 ? -4.278 5.647 10.522 1.00 94.25 88 GLN A N 1
ATOM 677 C CA . GLN A 1 88 ? -3.260 6.616 10.919 1.00 94.25 88 GLN A CA 1
ATOM 678 C C . GLN A 1 88 ? -2.460 6.118 12.130 1.00 94.25 88 GLN A C 1
ATOM 680 O O . GLN A 1 88 ? -1.233 6.149 12.103 1.00 94.25 88 GLN A O 1
ATOM 685 N N . GLN A 1 89 ? -3.136 5.579 13.147 1.00 94.06 89 GLN A N 1
ATOM 686 C CA . GLN A 1 89 ? -2.468 4.971 14.300 1.00 94.06 89 GLN A CA 1
ATOM 687 C C . GLN A 1 89 ? -1.589 3.787 13.883 1.00 94.06 89 GLN A C 1
ATOM 689 O O . GLN A 1 89 ? -0.450 3.669 14.331 1.00 94.06 89 GLN A O 1
ATOM 694 N N . CYS A 1 90 ? -2.070 2.922 12.984 1.00 94.25 90 CYS A N 1
ATOM 695 C CA . CYS A 1 90 ? -1.248 1.836 12.456 1.00 94.25 90 CYS A CA 1
ATOM 696 C C . CYS A 1 90 ? -0.028 2.352 11.681 1.00 94.25 90 CYS A C 1
ATOM 698 O O . CYS A 1 90 ? 1.047 1.773 11.814 1.00 94.25 90 CYS A O 1
ATOM 700 N N . ALA A 1 91 ? -0.162 3.433 10.911 1.00 92.44 91 ALA A N 1
ATOM 701 C CA . ALA A 1 91 ? 0.955 4.027 10.182 1.00 92.44 91 ALA A CA 1
ATOM 702 C C . ALA A 1 91 ? 2.008 4.655 11.116 1.00 92.44 91 ALA A C 1
ATOM 704 O O . ALA A 1 91 ? 3.199 4.627 10.812 1.00 92.44 91 ALA A O 1
ATOM 705 N N . GLU A 1 92 ? 1.587 5.178 12.270 1.00 92.31 92 GLU A N 1
ATOM 706 C CA . GLU A 1 92 ? 2.490 5.685 13.310 1.00 92.31 92 GLU A CA 1
ATOM 707 C C . GLU A 1 92 ? 3.238 4.550 14.030 1.00 92.31 92 GLU A C 1
ATOM 709 O O . GLU A 1 92 ? 4.428 4.678 14.322 1.00 92.31 92 GLU A O 1
ATOM 714 N N . LEU A 1 93 ? 2.565 3.424 14.291 1.00 92.88 93 LEU A N 1
ATOM 715 C CA . LEU A 1 93 ? 3.160 2.266 14.969 1.00 92.88 93 LEU A CA 1
ATOM 716 C C . LEU A 1 93 ? 4.082 1.447 14.057 1.00 92.88 93 LEU A C 1
ATOM 718 O O . LEU A 1 93 ? 5.133 0.974 14.494 1.00 92.88 93 LEU A O 1
ATOM 722 N N . PHE A 1 94 ? 3.697 1.260 12.795 1.00 94.00 94 PHE A N 1
ATOM 723 C CA . PHE A 1 94 ? 4.428 0.447 11.830 1.00 94.00 94 PHE A CA 1
ATOM 724 C C . PHE A 1 94 ? 5.074 1.344 10.786 1.00 94.00 94 PHE A C 1
ATOM 726 O O . PHE A 1 94 ? 4.436 1.721 9.814 1.00 94.00 94 PHE A O 1
ATOM 733 N N . ILE A 1 95 ? 6.352 1.661 10.955 1.00 92.50 95 ILE A N 1
ATOM 734 C CA . ILE A 1 95 ? 7.096 2.501 10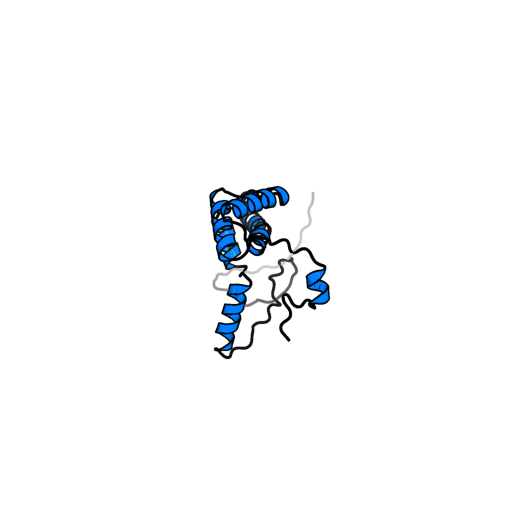.008 1.00 92.50 95 ILE A CA 1
ATOM 735 C C . ILE A 1 95 ? 7.487 1.740 8.733 1.00 92.50 95 ILE A C 1
ATOM 737 O O . ILE A 1 95 ? 7.765 0.539 8.759 1.00 92.50 95 ILE A O 1
ATOM 741 N N . ASP A 1 96 ? 7.562 2.444 7.605 1.00 93.31 96 ASP A N 1
ATOM 742 C CA . ASP A 1 96 ? 7.998 1.872 6.333 1.00 93.31 96 ASP A CA 1
ATOM 743 C C . ASP A 1 96 ? 9.534 1.719 6.247 1.00 93.31 96 ASP A C 1
ATOM 745 O O . ASP A 1 96 ? 10.317 2.261 7.038 1.00 93.31 96 ASP A O 1
ATOM 749 N N . ALA A 1 97 ? 9.999 0.974 5.242 1.00 89.94 97 ALA A N 1
ATOM 750 C CA . ALA A 1 97 ? 11.421 0.675 5.070 1.00 89.94 97 ALA A CA 1
ATOM 751 C C . ALA A 1 97 ? 12.284 1.928 4.812 1.00 89.94 97 ALA A C 1
ATOM 753 O O . ALA A 1 97 ? 13.436 1.984 5.242 1.00 89.94 97 ALA A O 1
ATOM 754 N N . LYS A 1 98 ? 11.754 2.946 4.121 1.00 89.94 98 LYS A N 1
ATOM 755 C CA . LYS A 1 98 ? 12.520 4.155 3.795 1.00 89.94 98 LYS A CA 1
ATOM 756 C C . LYS A 1 98 ? 12.671 5.042 5.028 1.00 89.94 98 LYS A C 1
ATOM 758 O O . LYS A 1 98 ? 13.787 5.466 5.329 1.00 89.94 98 LYS A O 1
ATOM 763 N N . THR A 1 99 ? 11.582 5.271 5.759 1.00 89.06 99 THR A N 1
ATOM 764 C CA . THR A 1 99 ? 11.609 6.070 6.994 1.00 89.06 99 THR A CA 1
ATOM 765 C C . THR A 1 99 ? 12.424 5.385 8.088 1.00 89.06 99 THR A C 1
ATOM 767 O O . THR A 1 99 ? 13.227 6.037 8.751 1.00 89.06 99 THR A O 1
ATOM 770 N N . SER A 1 100 ? 12.310 4.061 8.238 1.00 91.44 100 SER A N 1
ATOM 771 C CA . SER A 1 100 ? 13.118 3.310 9.211 1.00 91.44 100 SER A CA 1
ATOM 772 C C . SER A 1 100 ? 14.618 3.379 8.917 1.00 91.44 100 SER A C 1
ATOM 774 O O . SER A 1 100 ? 15.410 3.591 9.835 1.00 91.44 100 SER A O 1
ATOM 776 N N . ALA A 1 101 ? 15.024 3.287 7.646 1.00 91.56 101 ALA A N 1
ATOM 777 C CA . ALA A 1 101 ? 16.421 3.466 7.258 1.00 91.56 101 ALA A CA 1
ATOM 778 C C . ALA A 1 101 ? 16.933 4.881 7.581 1.00 91.56 101 ALA A C 1
ATOM 780 O O . ALA A 1 101 ? 18.041 5.032 8.096 1.00 91.56 101 ALA A O 1
ATOM 781 N N . GLN A 1 102 ? 16.128 5.916 7.323 1.00 90.44 102 GLN A N 1
ATOM 782 C CA . GLN A 1 102 ? 16.483 7.300 7.657 1.00 90.44 102 GLN A CA 1
ATOM 783 C C . GLN A 1 102 ? 16.628 7.506 9.167 1.00 90.44 102 GLN A C 1
ATOM 785 O O . GLN A 1 102 ? 17.628 8.073 9.605 1.00 90.44 102 GLN A O 1
ATOM 790 N N . LEU A 1 103 ? 15.689 6.982 9.958 1.00 90.50 103 LEU A N 1
ATOM 791 C CA . LEU A 1 103 ? 15.735 7.038 11.419 1.00 90.50 103 LEU A CA 1
ATOM 792 C C . LEU A 1 103 ? 16.961 6.306 11.988 1.00 90.50 103 LEU A C 1
ATOM 794 O O . LEU A 1 103 ? 17.590 6.767 12.942 1.00 90.50 103 LEU A O 1
ATOM 798 N N . ALA A 1 104 ? 17.326 5.166 11.398 1.00 90.19 104 ALA A N 1
ATOM 799 C CA . ALA A 1 104 ? 18.516 4.422 11.793 1.00 90.19 104 ALA A CA 1
ATOM 800 C C . ALA A 1 104 ? 19.806 5.204 11.496 1.00 90.19 104 ALA A C 1
ATOM 802 O O . ALA A 1 104 ? 20.732 5.199 12.306 1.00 90.19 104 ALA A O 1
ATOM 803 N N . LEU A 1 105 ? 19.868 5.896 10.355 1.00 91.38 105 LEU A N 1
ATOM 804 C CA . LEU A 1 105 ? 21.010 6.732 9.984 1.00 91.38 105 LEU A CA 1
ATOM 805 C C . LEU A 1 105 ? 21.131 7.969 10.880 1.00 91.38 105 LEU A C 1
ATOM 807 O O . LEU A 1 105 ? 22.237 8.267 11.325 1.00 91.38 105 LEU A O 1
ATOM 811 N N . SER A 1 106 ? 20.019 8.643 11.190 1.00 88.25 106 SER A N 1
ATOM 812 C CA . SER A 1 106 ? 20.018 9.816 12.073 1.00 88.25 106 SER A CA 1
ATOM 813 C C . SER A 1 106 ? 20.375 9.465 13.516 1.00 88.25 106 SER A C 1
ATOM 815 O O . SER A 1 106 ? 21.025 10.249 14.189 1.00 88.25 106 SER A O 1
ATOM 817 N N . ARG A 1 107 ? 20.017 8.269 14.002 1.00 81.31 107 ARG A N 1
ATOM 818 C CA . ARG A 1 107 ? 20.484 7.793 15.315 1.00 81.31 107 ARG A CA 1
ATOM 819 C C . ARG A 1 107 ? 21.962 7.426 15.328 1.00 81.31 107 ARG A C 1
ATOM 821 O O . ARG A 1 107 ? 22.587 7.495 16.372 1.00 81.31 107 ARG A O 1
ATOM 828 N N . LYS A 1 108 ? 22.540 7.013 14.199 1.00 71.75 108 LYS A N 1
ATOM 829 C CA . LYS A 1 108 ? 23.940 6.565 14.152 1.00 71.75 108 LYS A CA 1
ATOM 830 C C . LYS A 1 108 ? 24.942 7.711 14.345 1.00 71.75 108 LYS A C 1
ATOM 832 O O . LYS A 1 108 ? 26.078 7.440 14.726 1.00 71.75 108 LYS A O 1
ATOM 837 N N . SER A 1 109 ? 24.545 8.961 14.093 1.00 64.75 109 SER A N 1
ATOM 838 C CA . SER A 1 109 ? 25.358 10.144 14.413 1.00 64.75 109 SER A CA 1
ATOM 839 C C . SER A 1 109 ? 25.367 10.481 15.906 1.00 64.75 109 SER A C 1
ATOM 841 O O . SER A 1 109 ? 26.338 11.064 16.383 1.00 64.75 109 SER A O 1
ATOM 843 N N . ASP A 1 110 ? 24.344 10.054 16.645 1.00 62.22 110 ASP A N 1
ATOM 844 C CA . ASP A 1 110 ? 24.191 10.300 18.075 1.00 62.22 110 ASP A CA 1
ATOM 845 C C . ASP A 1 110 ? 24.558 9.008 18.808 1.00 62.22 110 ASP A C 1
ATOM 847 O O . ASP A 1 110 ? 23.732 8.113 18.926 1.00 62.22 110 ASP A O 1
ATOM 851 N N . GLY A 1 111 ? 25.820 8.856 19.223 1.00 57.91 111 GLY A N 1
ATOM 852 C CA . GLY A 1 111 ? 26.419 7.604 19.714 1.00 57.91 111 GLY A CA 1
ATOM 853 C C . GLY A 1 111 ? 25.708 6.889 20.878 1.00 57.91 111 GLY A C 1
ATOM 854 O O . GLY A 1 111 ? 26.248 6.810 21.976 1.00 57.91 111 GLY A O 1
ATOM 855 N N . GLN A 1 112 ? 24.551 6.282 20.620 1.00 48.50 112 GLN A N 1
ATOM 856 C CA . GLN A 1 112 ? 23.793 5.436 21.529 1.00 48.50 112 GLN A CA 1
ATOM 857 C C . GLN A 1 112 ? 23.493 4.112 20.819 1.00 48.50 112 GLN A C 1
ATOM 859 O O . GLN A 1 112 ? 22.838 4.072 19.775 1.00 48.50 112 GLN A O 1
ATOM 864 N N . ALA A 1 113 ? 24.011 3.020 21.386 1.00 48.62 113 ALA A N 1
ATOM 865 C CA . ALA A 1 113 ? 23.811 1.663 20.892 1.00 48.62 113 ALA A CA 1
ATOM 866 C C . ALA A 1 113 ? 22.314 1.350 20.708 1.00 48.62 113 ALA A C 1
ATOM 868 O O . ALA A 1 113 ? 21.478 1.758 21.517 1.00 48.62 113 ALA A O 1
ATOM 869 N N . ALA A 1 114 ? 21.997 0.653 19.614 1.00 56.16 114 ALA A N 1
ATOM 870 C CA . ALA A 1 114 ? 20.637 0.307 19.224 1.00 56.16 114 ALA A CA 1
ATOM 871 C C . ALA A 1 114 ? 19.889 -0.421 20.358 1.00 56.16 114 ALA A C 1
ATOM 873 O O . ALA A 1 114 ? 20.461 -1.350 20.931 1.00 56.16 114 ALA A O 1
ATOM 874 N N . PRO A 1 115 ? 18.623 -0.068 20.655 1.00 49.38 115 PRO A N 1
ATOM 875 C CA . PRO A 1 115 ? 17.751 -0.995 21.349 1.00 49.38 115 PRO A CA 1
ATOM 876 C C . PRO A 1 115 ? 17.467 -2.157 20.392 1.00 49.38 115 PRO A C 1
ATOM 878 O O . PRO A 1 115 ? 17.149 -1.973 19.214 1.00 49.38 115 PRO A O 1
ATOM 881 N N . ASP A 1 116 ? 17.667 -3.357 20.899 1.00 40.44 116 ASP A N 1
ATOM 882 C CA . ASP A 1 116 ? 17.346 -4.616 20.265 1.00 40.44 116 ASP A CA 1
ATOM 883 C C . ASP A 1 116 ? 15.866 -4.651 19.855 1.00 40.44 116 ASP A C 1
ATOM 885 O O . ASP A 1 116 ? 14.950 -4.561 20.664 1.00 40.44 116 ASP A O 1
ATOM 889 N N . VAL A 1 117 ? 15.612 -4.824 18.561 1.00 53.12 117 VAL A N 1
ATOM 890 C CA . VAL A 1 117 ? 14.265 -4.983 17.983 1.00 53.12 117 VAL A CA 1
ATOM 891 C C . VAL A 1 117 ? 13.636 -6.353 18.302 1.00 53.12 117 VAL A C 1
ATOM 893 O O . VAL A 1 117 ? 12.862 -6.886 17.513 1.00 53.12 117 VAL A O 1
ATOM 896 N N . SER A 1 118 ? 13.979 -6.956 19.445 1.00 40.91 118 SER A N 1
ATOM 897 C CA . SER A 1 118 ? 13.477 -8.270 19.866 1.00 40.91 118 SER A CA 1
ATOM 898 C C . SER A 1 118 ? 12.172 -8.200 20.669 1.00 40.91 118 SER A C 1
ATOM 900 O O . SER A 1 118 ? 11.478 -9.206 20.809 1.00 40.91 118 SER A O 1
ATOM 902 N N . ALA A 1 119 ? 11.773 -7.016 21.136 1.00 31.91 119 ALA A N 1
ATOM 903 C CA . ALA A 1 119 ? 10.550 -6.845 21.911 1.00 31.91 119 ALA A CA 1
ATOM 904 C C . ALA A 1 119 ? 9.355 -6.451 21.025 1.00 31.91 119 ALA A C 1
ATOM 906 O O . ALA A 1 119 ? 8.885 -5.315 21.039 1.00 31.91 119 ALA A O 1
ATOM 907 N N . ALA A 1 120 ? 8.826 -7.418 20.272 1.00 33.31 120 ALA A N 1
ATOM 908 C CA . ALA A 1 120 ? 7.403 -7.401 19.937 1.00 33.31 120 ALA A CA 1
ATOM 909 C C . ALA A 1 120 ? 6.601 -7.518 21.253 1.00 33.31 120 ALA A C 1
ATOM 911 O O . ALA A 1 120 ? 6.955 -8.363 22.082 1.00 33.31 120 ALA A O 1
ATOM 912 N N . PRO A 1 121 ? 5.539 -6.726 21.497 1.00 37.84 121 PRO A N 1
ATOM 913 C CA . PRO A 1 121 ? 4.743 -6.897 22.701 1.00 37.84 121 PRO A CA 1
ATOM 914 C C . PRO A 1 121 ? 3.883 -8.151 22.521 1.00 37.84 121 PRO A C 1
ATOM 916 O O . PRO A 1 121 ? 2.840 -8.138 21.869 1.00 37.84 121 PRO A O 1
ATOM 919 N N . ALA A 1 122 ? 4.354 -9.265 23.072 1.00 28.45 122 ALA A N 1
ATOM 920 C CA . ALA A 1 122 ? 3.575 -10.481 23.197 1.00 28.45 122 ALA A CA 1
ATOM 921 C C . ALA A 1 122 ? 2.438 -10.239 24.200 1.00 28.45 122 ALA A C 1
ATOM 923 O O . ALA A 1 122 ? 2.646 -10.194 25.411 1.00 28.45 122 ALA A O 1
ATOM 924 N N . ALA A 1 123 ? 1.216 -10.103 23.694 1.00 32.53 123 ALA A N 1
ATOM 925 C CA . ALA A 1 123 ? 0.022 -10.339 24.485 1.00 32.53 123 ALA A CA 1
ATOM 926 C C . ALA A 1 123 ? -0.131 -11.855 24.678 1.00 32.53 123 ALA A C 1
ATOM 928 O O . ALA A 1 123 ? -0.495 -12.548 23.733 1.00 32.53 123 ALA A O 1
ATOM 929 N N . THR A 1 124 ? 0.151 -12.388 25.873 1.00 27.95 124 THR A N 1
ATOM 930 C CA . THR A 1 124 ? -0.323 -13.714 26.326 1.00 27.95 124 THR A CA 1
ATOM 931 C C . THR A 1 124 ? -0.318 -13.801 27.863 1.00 27.95 124 THR A C 1
ATOM 933 O O . THR A 1 124 ? 0.727 -13.803 28.498 1.00 27.95 124 THR A O 1
ATOM 936 N N . SER A 1 125 ? -1.537 -13.831 28.412 1.00 31.64 125 SER A N 1
ATOM 937 C CA . SER A 1 125 ? -2.043 -14.512 29.620 1.00 31.64 125 SER A CA 1
ATOM 938 C C . SER A 1 125 ? -1.184 -14.695 30.891 1.00 31.64 125 SER A C 1
ATOM 940 O O . SER A 1 125 ? -0.195 -15.416 30.897 1.00 31.64 125 SER A O 1
ATOM 942 N N . THR A 1 126 ? -1.764 -14.226 32.003 1.00 27.05 126 THR A N 1
ATOM 943 C CA . THR A 1 126 ? -2.126 -15.028 33.196 1.00 27.05 126 THR A CA 1
ATOM 944 C C . THR A 1 126 ? -1.033 -15.829 33.920 1.00 27.05 126 THR A C 1
ATOM 946 O O . THR A 1 126 ? -0.613 -16.878 33.446 1.00 27.05 126 THR A O 1
ATOM 949 N N . GLY A 1 127 ? -0.748 -15.456 35.179 1.00 23.36 127 GLY A N 1
ATOM 950 C CA . GLY A 1 127 ? -0.212 -16.400 36.172 1.00 23.36 127 GLY A CA 1
ATOM 951 C C . GLY A 1 127 ? 0.671 -15.819 37.283 1.00 23.36 127 GLY A C 1
ATOM 952 O O . GLY A 1 127 ? 1.881 -15.907 37.194 1.00 23.36 127 GLY A O 1
ATOM 953 N N . ALA A 1 128 ? 0.029 -15.315 38.342 1.00 27.20 128 ALA A N 1
ATOM 954 C CA . ALA A 1 128 ? 0.355 -15.518 39.764 1.00 27.20 128 ALA A CA 1
ATOM 955 C C . ALA A 1 128 ? 1.730 -15.106 40.381 1.00 27.20 128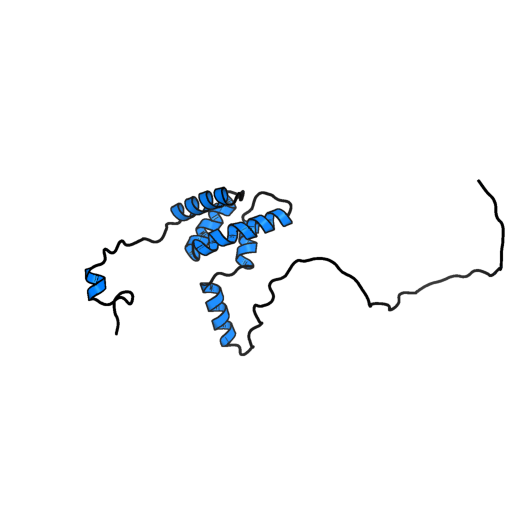 ALA A C 1
ATOM 957 O O . ALA A 1 128 ? 2.791 -15.592 40.007 1.00 27.20 128 ALA A O 1
ATOM 958 N N . THR A 1 129 ? 1.611 -14.378 41.510 1.00 25.81 129 THR A N 1
ATOM 959 C CA . THR A 1 129 ? 2.360 -14.569 42.782 1.00 25.81 129 THR A CA 1
ATOM 960 C C . THR A 1 129 ? 3.484 -13.569 43.141 1.00 25.81 129 THR A C 1
ATOM 962 O O . THR A 1 129 ? 4.625 -13.689 42.719 1.00 25.81 129 THR A O 1
ATOM 965 N N . THR A 1 130 ? 3.126 -12.685 44.092 1.00 27.06 130 THR A N 1
ATOM 966 C CA . THR A 1 130 ? 3.912 -12.256 45.277 1.00 27.06 130 THR A CA 1
ATOM 967 C C . THR A 1 130 ? 4.926 -11.112 45.150 1.00 27.06 130 THR A C 1
ATOM 969 O O . THR A 1 130 ? 6.057 -11.304 44.720 1.00 27.06 130 THR A O 1
ATOM 972 N N . THR A 1 131 ? 4.557 -9.936 45.688 1.00 29.09 131 THR A N 1
ATOM 973 C CA . THR A 1 131 ? 5.183 -9.272 46.868 1.00 29.09 131 THR A CA 1
ATOM 974 C C . THR A 1 131 ? 4.902 -7.764 46.842 1.00 29.09 131 THR A C 1
ATOM 976 O O . THR A 1 131 ? 5.676 -7.036 46.240 1.00 29.09 131 THR A O 1
ATOM 979 N N . ILE A 1 132 ? 3.860 -7.277 47.534 1.00 35.38 132 ILE A N 1
ATOM 980 C CA . ILE A 1 132 ? 3.877 -5.968 48.225 1.00 35.38 132 ILE A CA 1
ATOM 981 C C . ILE A 1 132 ? 2.995 -6.094 49.474 1.00 35.38 132 ILE A C 1
ATOM 983 O O . ILE A 1 132 ? 1.769 -6.072 49.395 1.00 35.38 132 ILE A O 1
ATOM 987 N N . GLN A 1 133 ? 3.638 -6.211 50.634 1.00 30.78 133 GLN A N 1
ATOM 988 C CA . GLN A 1 133 ? 3.055 -5.881 51.928 1.00 30.78 133 GLN A CA 1
ATOM 989 C C . GLN A 1 133 ? 3.924 -4.789 52.551 1.00 30.78 133 GLN A C 1
ATOM 991 O O . GLN A 1 133 ? 5.055 -5.050 52.942 1.00 30.78 133 GLN A O 1
ATOM 996 N N . GLN A 1 134 ? 3.385 -3.572 52.597 1.00 38.78 134 GLN A N 1
ATOM 997 C CA . GLN A 1 134 ? 3.692 -2.492 53.544 1.00 38.78 134 GLN A CA 1
ATOM 998 C C . GLN A 1 134 ? 2.489 -1.535 53.474 1.00 38.78 134 GLN A C 1
ATOM 1000 O O . GLN A 1 134 ? 2.295 -0.816 52.503 1.00 38.78 134 GLN A O 1
ATOM 1005 N N . GLN A 1 135 ? 1.487 -1.817 54.309 1.00 40.03 135 GLN A N 1
ATOM 1006 C CA . GLN A 1 135 ? 1.143 -1.020 55.494 1.00 40.03 135 GLN A CA 1
ATOM 1007 C C . GLN A 1 135 ? 0.377 0.274 55.173 1.00 40.03 135 GLN A C 1
ATOM 1009 O O . GLN A 1 135 ? 0.945 1.343 54.980 1.00 40.03 135 GLN A O 1
ATOM 1014 N N . GLN A 1 136 ? -0.951 0.160 55.239 1.00 36.75 136 GLN A N 1
ATOM 1015 C CA . GLN A 1 136 ? -1.834 1.195 55.770 1.00 36.75 136 GLN A CA 1
ATOM 1016 C C . GLN A 1 136 ? -2.454 0.652 57.059 1.00 36.75 136 GLN A C 1
ATOM 1018 O O . GLN A 1 136 ? -3.158 -0.349 57.004 1.00 36.75 136 GLN A O 1
ATOM 1023 N N . THR A 1 137 ? -2.245 1.334 58.184 1.00 30.72 137 THR A N 1
ATOM 1024 C CA . THR A 1 137 ? -3.200 1.358 59.302 1.00 30.72 137 THR A CA 1
ATOM 1025 C C . THR A 1 137 ? -3.092 2.708 60.006 1.00 30.72 137 THR A C 1
ATOM 1027 O O . THR A 1 137 ? -2.085 3.010 60.647 1.00 30.72 137 THR A O 1
ATOM 1030 N N . LYS A 1 138 ? -4.146 3.514 59.887 1.00 32.91 138 LYS A N 1
ATOM 1031 C CA . LYS A 1 138 ? -4.498 4.583 60.823 1.00 32.91 138 LYS A CA 1
ATOM 1032 C C . LYS A 1 138 ? -5.886 4.238 61.368 1.00 32.91 138 LYS A C 1
ATOM 1034 O O . LYS A 1 138 ? -6.725 3.833 60.567 1.00 32.91 138 LYS A O 1
ATOM 1039 N N . THR A 1 139 ? -6.068 4.488 62.672 1.00 31.09 139 THR A N 1
ATOM 1040 C CA . THR A 1 139 ? -7.331 4.754 63.408 1.00 31.09 139 THR A CA 1
ATOM 1041 C C . THR A 1 139 ? -8.338 3.602 63.516 1.00 31.09 139 THR A C 1
ATOM 1043 O O . THR A 1 139 ? -8.596 2.930 62.533 1.00 31.09 139 THR A O 1
ATOM 1046 N N . ASP A 1 140 ? -9.041 3.349 64.616 1.00 27.20 140 ASP A N 1
ATOM 1047 C CA . ASP A 1 140 ? -9.012 3.744 66.033 1.00 27.20 140 ASP A CA 1
ATOM 1048 C C . ASP A 1 140 ? -10.141 2.920 66.710 1.00 27.20 140 ASP A C 1
ATOM 1050 O O . ASP A 1 140 ? -11.021 2.415 66.012 1.00 27.20 140 ASP A O 1
ATOM 1054 N N . SER A 1 141 ? -10.145 2.865 68.045 1.00 33.62 141 SER A N 1
ATOM 1055 C CA . SER A 1 141 ? -11.267 2.455 68.928 1.00 33.62 141 SER A CA 1
ATOM 1056 C C . SER A 1 141 ? -11.535 0.958 69.218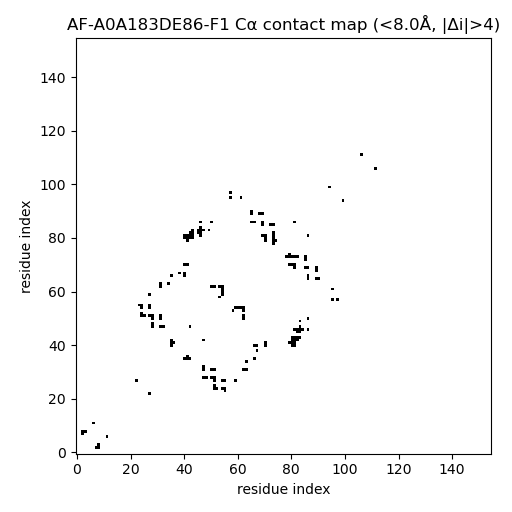 1.00 33.62 141 SER A C 1
ATOM 1058 O O . SER A 1 141 ? -12.202 0.240 68.481 1.00 33.62 141 SER A O 1
ATOM 1060 N N . ALA A 1 142 ? -11.025 0.552 70.390 1.00 35.78 142 ALA A N 1
ATOM 1061 C CA . ALA A 1 142 ? -11.695 -0.113 71.524 1.00 35.78 142 ALA A CA 1
ATOM 1062 C C . ALA A 1 142 ? -13.027 -0.872 71.305 1.00 35.78 142 ALA A C 1
ATOM 1064 O O . ALA A 1 142 ? -14.024 -0.254 70.942 1.00 35.78 142 ALA A O 1
ATOM 1065 N N . ASN A 1 143 ? -13.089 -2.163 71.677 1.00 33.25 143 ASN A N 1
ATOM 1066 C CA . ASN A 1 143 ? -13.611 -2.611 72.986 1.00 33.25 143 ASN A CA 1
ATOM 1067 C C . ASN A 1 143 ? -13.514 -4.148 73.183 1.00 33.25 143 ASN A C 1
ATOM 1069 O O . ASN A 1 143 ? -13.880 -4.913 72.298 1.00 33.25 143 ASN A O 1
ATOM 1073 N N . ASP A 1 144 ? -13.014 -4.530 74.363 1.00 33.03 144 ASP A N 1
ATOM 1074 C CA . ASP A 1 144 ? -13.387 -5.636 75.270 1.00 33.03 144 ASP A CA 1
ATOM 1075 C C . ASP A 1 144 ? -13.575 -7.109 74.812 1.00 33.03 144 ASP A C 1
ATOM 1077 O O . ASP A 1 144 ? -14.543 -7.492 74.165 1.00 33.03 144 ASP A O 1
ATOM 1081 N N . VAL A 1 145 ? -12.594 -7.922 75.242 1.00 41.88 145 VAL A N 1
ATOM 1082 C CA . VAL A 1 145 ? -12.616 -9.163 76.068 1.00 41.88 145 VAL A CA 1
ATOM 1083 C C . VAL A 1 145 ? -13.926 -9.970 76.239 1.00 41.88 145 VAL A C 1
ATOM 1085 O O . VAL A 1 145 ? -14.930 -9.418 76.665 1.00 41.88 145 VAL A O 1
ATOM 1088 N N . GLU A 1 146 ? -13.804 -11.299 76.030 1.00 36.00 146 GLU A N 1
ATOM 1089 C CA . GLU A 1 146 ? -14.403 -12.490 76.718 1.00 36.00 146 GLU A CA 1
ATOM 1090 C C . GLU A 1 146 ? -14.672 -13.606 75.669 1.00 36.00 146 GLU A C 1
ATOM 1092 O O . GLU A 1 146 ? -15.446 -13.427 74.737 1.00 36.00 146 GLU A O 1
ATOM 1097 N N . ASP A 1 147 ? -13.821 -14.629 75.515 1.00 35.22 147 ASP A N 1
ATOM 1098 C CA . ASP A 1 147 ? -13.732 -15.920 76.243 1.00 35.22 147 ASP A CA 1
ATOM 1099 C C . ASP A 1 147 ? -14.925 -16.906 76.007 1.00 35.22 147 ASP A C 1
ATOM 1101 O O . ASP A 1 147 ? -15.959 -16.776 76.640 1.00 35.22 147 ASP A O 1
ATOM 1105 N N . VAL A 1 148 ? -14.749 -17.859 75.054 1.00 43.72 148 VAL A N 1
ATOM 1106 C CA . VAL A 1 148 ? -14.997 -19.348 75.085 1.00 43.72 148 VAL A CA 1
ATOM 1107 C C . VAL A 1 148 ? -16.399 -19.904 75.528 1.00 43.72 148 VAL A C 1
ATOM 1109 O O . VAL A 1 148 ? -16.996 -19.368 76.445 1.00 43.72 148 VAL A O 1
ATOM 1112 N N . PRO A 1 149 ? -16.890 -21.111 75.109 1.00 53.31 149 PRO A N 1
ATOM 1113 C CA . PRO A 1 149 ? -17.159 -21.753 73.801 1.00 53.31 149 PRO A CA 1
ATOM 1114 C C . PRO A 1 149 ? -18.599 -22.402 73.721 1.00 53.31 149 PRO A C 1
ATOM 1116 O O . PRO A 1 149 ? -19.425 -22.206 74.598 1.00 53.31 149 PRO A O 1
ATOM 1119 N N . MET A 1 150 ? -18.849 -23.279 72.727 1.00 43.47 150 MET A N 1
ATOM 1120 C CA . MET A 1 150 ? -19.946 -24.287 72.611 1.00 43.47 150 MET A CA 1
ATOM 1121 C C . MET A 1 150 ? -21.415 -23.821 72.481 1.00 43.47 150 MET A C 1
ATOM 1123 O O . MET A 1 150 ? -22.018 -23.384 73.445 1.00 43.47 150 MET A O 1
ATOM 1127 N N . GLU A 1 151 ? -22.061 -24.151 71.352 1.00 39.97 151 GLU A N 1
ATOM 1128 C CA . GLU A 1 151 ? -23.163 -25.136 71.335 1.00 39.97 151 GLU A CA 1
ATOM 1129 C C . GLU A 1 151 ? -23.577 -25.541 69.908 1.00 39.97 151 GLU A C 1
ATOM 1131 O O . GLU A 1 151 ? -23.620 -24.755 68.964 1.00 39.97 151 GLU A O 1
ATOM 1136 N N . THR A 1 152 ? -23.864 -26.829 69.777 1.00 46.25 152 THR A N 1
ATOM 1137 C CA . THR A 1 152 ? -24.460 -27.537 68.644 1.00 46.25 152 THR A CA 1
ATOM 1138 C C . THR A 1 152 ? -25.983 -27.356 68.593 1.00 46.25 152 THR A C 1
ATOM 1140 O O . THR A 1 152 ? -26.614 -27.595 69.615 1.00 46.25 152 THR A O 1
ATOM 1143 N N . SER A 1 153 ? -26.589 -27.094 67.425 1.00 36.44 153 SER A N 1
ATOM 1144 C CA . SER A 1 153 ? -27.971 -27.511 67.053 1.00 36.44 153 SER A CA 1
ATOM 1145 C C . SER A 1 153 ? -28.272 -27.080 65.598 1.00 36.44 153 SER A C 1
ATOM 1147 O O . SER A 1 153 ? -28.128 -25.901 65.298 1.00 36.44 153 SER A O 1
ATOM 1149 N N . LYS A 1 154 ? -28.385 -28.009 64.626 1.00 39.12 154 LYS A N 1
ATOM 1150 C CA . LYS A 1 154 ? -29.629 -28.541 63.985 1.00 39.12 154 LYS A CA 1
ATOM 1151 C C . LYS A 1 154 ? -30.433 -27.486 63.184 1.00 39.12 154 LYS A C 1
ATOM 1153 O O . LYS A 1 154 ? -30.637 -26.387 63.673 1.00 39.12 154 LYS A O 1
ATOM 1158 N N . ALA A 1 155 ? -30.762 -27.671 61.897 1.00 39.00 155 ALA A N 1
ATOM 1159 C CA . ALA A 1 155 ? -31.622 -28.695 61.267 1.00 39.00 155 ALA A CA 1
ATOM 1160 C C . ALA A 1 155 ? -33.042 -28.742 61.847 1.00 39.00 155 ALA A C 1
ATOM 1162 O O . ALA A 1 155 ? -33.177 -29.118 63.031 1.00 39.00 155 ALA A O 1
#

Nearest PDB structures (foldseek):
  9emc-assembly1_A  TM=9.378E-01  e=1.694E-10  Homo sapiens
  9ema-assembly1_C  TM=9.509E-01  e=4.390E-10  Homo sapiens
  9c57-assembly1_F  TM=9.427E-01  e=5.347E-09  Homo sapiens
  6fhs-assembly1_F  TM=9.846E-01  e=1.159E-08  Thermochaetoides thermophila DSM 1495
  9c57-assembly1_B  TM=9.643E-01  e=1.386E-08  Homo sapiens

Secondary structure (DSSP, 8-state):
---GGG--HHHHTT----PPPPPPHHHHHHHHHHHHHHTT-EE-HHHHHHHHHHHHHS-HHHHHHHHHHHHHHHHHTT-SEE-HHHHHHHHHHS--HHHHHHHHHHHHTTT-PPPPTT-------------------------------------

Organism: NCBI:txid637853

InterPro domains:
  IPR010339 TIP49, P-loop domain [PF06068] (2-25)
  IPR027238 RuvB-like [PTHR11093] (1-107)
  IPR027417 P-loop containing nucleoside triphosphate hydrolase [SSF52540] (4-93)
  IPR041048 RuvB-like, AAA-lid domain [PF17856] (31-96)

Foldseek 3Di:
DDDVVPDDPVVVVVDDDDDDDDDDLVRLLVVLVVLCVVVVQAEDPQLSNLLSVVCVVANSVVSSVLRVQQCVQCVVVVHRYRYNVSSVVSCVVDDGPVVVVVVVVVVVVVPDDDDDPPDDPDDDDDDDDDDDDDDDDDDDDDDDDDDDDDDDDDD

Sequence (155 aa):
MVSPHGIPSDLLDRILIIVTKPYKTEEILEIVMVRAEAEGVKLDEQAIAYLSKLGTDTSLRYVVQLLTPAKLLAQVNGRDTVTKEDVQQCAELFIDAKTSAQLALSRKSDGQAAPDVSAAPAATSTGATTTIQQQQTKTDSANDVEDVPMETSKA